Protein AF-A0A0S8DZL1-F1 (afdb_monomer)

Foldseek 3Di:
DDDDDPDPPPDPPPPPPPPLLAQDPCLVPVLVLLPDLALVVLQVNLVRHPPNLSSLLSNLSSLLNVLLVLLVVVCVVCVVPDDDLPPLNVVLVVVLVVLSVCLCVLPVDPVVSSVVSSVSSVLSSVLSVCVSVVVNVVSVVSCVVVPDPPSPPPDD

Secondary structure (DSSP, 8-state):
---------------------PPPGGGS-TTGGGG---HHHHHHHHHH-SSHHHHHHHHHHHHHHHHHHHHHHHHHHHTTT-S-SHHHHHHHHHHHHHHHHHHHHH--SHHHHHHHHHHHHHHHHHHHHHHHTT-HHHHHHHHHHT----------

Mean predicted aligned error: 11.25 Å

Radius of gyration: 23.13 Å; Cα contacts (8 Å, |Δi|>4): 120; chains: 1; bounding box: 50×66×69 Å

Nearest PDB structures (foldseek):
  4etr-assembly1_A  TM=3.366E-01  e=7.758E+00  Pseudomonas aeruginosa PAO1
  6zbd-assembly1_D  TM=2.408E-01  e=9.967E+00  Plasmodium falciparum

Solvent-accessible surface area (backbone atoms only — not comparable to full-atom values): 9349 Å² total; per-residue (Å²): 134,82,90,84,82,84,75,82,89,77,80,83,83,69,74,69,77,78,67,75,68,71,58,41,74,54,66,82,39,69,73,62,60,75,74,59,88,49,41,68,60,29,40,53,44,19,76,32,29,84,56,57,65,55,16,50,36,29,41,45,53,17,53,50,50,48,53,54,49,52,50,52,53,48,50,64,61,33,72,80,73,62,94,76,70,64,65,62,52,50,52,51,51,52,48,53,56,48,51,64,70,43,33,60,76,80,27,72,52,65,68,62,28,40,54,51,50,39,56,50,42,56,56,52,50,50,36,50,54,30,44,77,71,68,39,48,78,57,25,54,50,52,49,58,77,65,63,68,90,78,71,85,79,79,84,130

Sequence (156 aa):
MRLLTVVCLVCALGTTPTSWAQEHYACNDTALGSALRDSAQLRTIAASCTNRPISELYYNRASHLDLVDEARVLDGLIAFGAHGSSDTLLGYQMYIAMIESFAPVWFPRLEDRVLFLNAEYERRGEIARLRLRGYDPLADRLERQSGGLTMPVRID

Structure (mmCIF, N/CA/C/O backbone):
data_AF-A0A0S8DZL1-F1
#
_entry.id   AF-A0A0S8DZL1-F1
#
loop_
_atom_site.group_PDB
_atom_site.id
_atom_site.type_symbol
_atom_site.label_atom_id
_atom_site.label_alt_id
_atom_site.label_comp_id
_atom_site.label_asym_id
_atom_site.label_entity_id
_atom_site.label_seq_id
_atom_site.pdbx_PDB_ins_code
_atom_site.Cartn_x
_atom_site.Cartn_y
_atom_site.Cartn_z
_atom_site.occupancy
_atom_site.B_iso_or_equiv
_atom_site.auth_seq_id
_atom_site.auth_comp_id
_atom_site.auth_asym_id
_atom_site.auth_atom_id
_atom_site.pdbx_PDB_model_num
ATOM 1 N N . MET A 1 1 ? 24.998 -47.821 50.487 1.00 37.34 1 MET A N 1
ATOM 2 C CA . MET A 1 1 ? 24.921 -48.111 49.039 1.00 37.34 1 MET A CA 1
ATOM 3 C C . MET A 1 1 ? 23.492 -47.881 48.568 1.00 37.34 1 MET A C 1
ATOM 5 O O . MET A 1 1 ? 22.609 -48.512 49.121 1.00 37.34 1 MET A O 1
ATOM 9 N N . ARG A 1 2 ? 23.339 -47.015 47.550 1.00 37.50 2 ARG A N 1
ATOM 10 C CA . ARG A 1 2 ? 22.198 -46.830 46.619 1.00 37.50 2 ARG A CA 1
ATOM 11 C C . ARG A 1 2 ? 20.893 -46.265 47.223 1.00 37.50 2 ARG A C 1
ATOM 13 O O . ARG A 1 2 ? 20.196 -46.963 47.939 1.00 37.50 2 ARG A O 1
ATOM 20 N N . LEU A 1 3 ? 20.658 -44.946 47.143 1.00 46.22 3 LEU A N 1
ATOM 21 C CA . LEU A 1 3 ? 20.059 -44.180 46.019 1.00 46.22 3 LEU A CA 1
ATOM 22 C C . LEU A 1 3 ? 18.680 -44.700 45.605 1.00 46.22 3 LEU A C 1
ATOM 24 O O . LEU A 1 3 ? 18.619 -45.768 45.009 1.00 46.22 3 LEU A O 1
ATOM 28 N N . LEU A 1 4 ? 17.636 -43.898 45.861 1.00 43.66 4 LEU A N 1
ATOM 29 C CA . LEU A 1 4 ? 16.501 -43.625 44.960 1.00 43.66 4 LEU A CA 1
ATOM 30 C C . LEU A 1 4 ? 15.536 -42.631 45.635 1.00 43.66 4 LEU A C 1
ATOM 32 O O . LEU A 1 4 ? 14.502 -42.989 46.190 1.00 43.66 4 LEU A O 1
ATOM 36 N N . THR A 1 5 ? 15.905 -41.353 45.609 1.00 51.19 5 THR A N 1
ATOM 37 C CA . THR A 1 5 ? 14.984 -40.234 45.823 1.00 51.19 5 THR A CA 1
ATOM 38 C C . THR A 1 5 ? 14.225 -39.998 44.520 1.00 51.19 5 THR A C 1
ATOM 40 O O . THR A 1 5 ? 14.793 -39.546 43.528 1.00 51.19 5 THR A O 1
ATOM 43 N N . VAL A 1 6 ? 12.939 -40.347 44.513 1.00 54.12 6 VAL A N 1
ATOM 44 C CA . VAL A 1 6 ? 12.000 -40.027 43.433 1.00 54.12 6 VAL A CA 1
ATOM 45 C C . VAL A 1 6 ? 11.766 -38.518 43.467 1.00 54.12 6 VAL A C 1
ATOM 47 O O . VAL A 1 6 ? 11.027 -38.002 44.302 1.00 54.12 6 VAL A O 1
ATOM 50 N N . VAL A 1 7 ? 12.475 -37.801 42.598 1.00 52.19 7 VAL A N 1
ATOM 51 C CA . VAL A 1 7 ? 12.284 -36.369 42.371 1.00 52.19 7 VAL A CA 1
ATOM 52 C C . VAL A 1 7 ? 10.914 -36.183 41.727 1.00 52.19 7 VAL A C 1
ATOM 54 O O . VAL A 1 7 ? 10.654 -36.661 40.625 1.00 52.19 7 VAL A O 1
ATOM 57 N N . CYS A 1 8 ? 10.032 -35.520 42.469 1.00 41.47 8 CYS A N 1
ATOM 58 C CA . CYS A 1 8 ? 8.680 -35.160 42.078 1.00 41.47 8 CYS A CA 1
ATOM 59 C C . CYS A 1 8 ? 8.734 -34.204 40.871 1.00 41.47 8 CYS A C 1
ATOM 61 O O . CYS A 1 8 ? 8.922 -32.998 41.014 1.00 41.47 8 CYS A O 1
ATOM 63 N N . LEU A 1 9 ? 8.628 -34.768 39.667 1.00 48.00 9 LEU A N 1
ATOM 64 C CA . LEU A 1 9 ? 8.625 -34.073 38.379 1.00 48.00 9 LEU A CA 1
ATOM 65 C C . LEU A 1 9 ? 7.225 -33.503 38.076 1.00 48.00 9 LEU A C 1
ATOM 67 O O . LEU A 1 9 ? 6.607 -33.851 37.075 1.00 48.00 9 LEU A O 1
ATOM 71 N N . VAL A 1 10 ? 6.686 -32.669 38.969 1.00 49.16 10 VAL A N 1
ATOM 72 C CA . VAL A 1 10 ? 5.362 -32.042 38.811 1.00 49.16 10 VAL A CA 1
ATOM 73 C C . VAL A 1 10 ? 5.419 -30.622 39.372 1.00 49.16 10 VAL A C 1
ATOM 75 O O . VAL A 1 10 ? 5.016 -30.410 40.503 1.00 49.16 10 VAL A O 1
ATOM 78 N N . CYS A 1 11 ? 5.988 -29.665 38.627 1.00 43.75 11 CYS A N 1
ATOM 79 C CA . CYS A 1 11 ? 5.816 -28.218 38.894 1.00 43.75 11 CYS A CA 1
ATOM 80 C C . CYS A 1 11 ? 6.325 -27.275 37.779 1.00 43.75 11 CYS A C 1
ATOM 82 O O . CYS A 1 11 ? 6.344 -26.066 37.976 1.00 43.75 11 CYS A O 1
ATOM 84 N N . ALA A 1 12 ? 6.729 -27.775 36.603 1.00 47.66 12 ALA A N 1
ATOM 85 C CA . ALA A 1 12 ? 7.245 -26.927 35.516 1.00 47.66 12 ALA A CA 1
ATOM 86 C C . ALA A 1 12 ? 6.262 -26.737 34.345 1.00 47.66 12 ALA A C 1
ATOM 88 O O . ALA A 1 12 ? 6.664 -26.327 33.262 1.00 47.66 12 ALA A O 1
ATOM 89 N N . LEU A 1 13 ? 4.963 -26.974 34.556 1.00 51.97 13 LEU A N 1
ATOM 90 C CA . LEU A 1 13 ? 3.922 -26.356 33.728 1.00 51.97 13 LEU A CA 1
ATOM 91 C C . LEU A 1 13 ? 3.719 -24.935 34.253 1.00 51.97 13 LEU A C 1
ATOM 93 O O . LEU A 1 13 ? 2.702 -24.607 34.858 1.00 51.97 13 LEU A O 1
ATOM 97 N N . GLY A 1 14 ? 4.750 -24.108 34.072 1.00 42.94 14 GLY A N 1
ATOM 98 C CA . GLY A 1 14 ? 4.605 -22.669 34.161 1.00 42.94 14 GLY A CA 1
ATOM 99 C C . GLY A 1 14 ? 3.623 -22.273 33.076 1.00 42.94 14 GLY A C 1
ATOM 100 O O . GLY A 1 14 ? 3.989 -22.162 31.910 1.00 42.94 14 GLY A O 1
ATOM 101 N N . THR A 1 15 ? 2.359 -22.113 33.454 1.00 55.09 15 THR A N 1
ATOM 102 C CA . THR A 1 15 ? 1.410 -21.320 32.691 1.00 55.09 15 THR A CA 1
ATOM 103 C C . THR A 1 15 ? 2.021 -19.931 32.616 1.00 55.09 15 THR A C 1
ATOM 105 O O . THR A 1 15 ? 1.899 -19.141 33.553 1.00 55.09 15 THR A O 1
ATOM 108 N N . THR A 1 16 ? 2.762 -19.655 31.543 1.00 54.03 16 THR A N 1
ATOM 109 C CA . THR A 1 16 ? 3.097 -18.284 31.190 1.00 54.03 16 THR A CA 1
ATOM 110 C C . THR A 1 16 ? 1.764 -17.556 31.156 1.00 54.03 16 THR A C 1
ATOM 112 O O . THR A 1 16 ? 0.891 -17.987 30.394 1.00 54.03 16 THR A O 1
ATOM 115 N N . PRO A 1 17 ? 1.541 -16.529 31.993 1.00 47.06 17 PRO A N 1
ATOM 116 C CA . PRO A 1 17 ? 0.387 -15.686 31.784 1.00 47.06 17 PRO A CA 1
ATOM 117 C C . PRO A 1 17 ? 0.548 -15.173 30.360 1.00 47.06 17 PRO A C 1
ATOM 119 O O . PRO A 1 17 ? 1.542 -14.521 30.040 1.00 47.06 17 PRO A O 1
ATOM 122 N N . THR A 1 18 ? -0.371 -15.553 29.478 1.00 48.66 18 THR A N 1
ATOM 123 C CA . THR A 1 18 ? -0.570 -14.868 28.213 1.00 48.66 18 THR A CA 1
ATOM 124 C C . THR A 1 18 ? -0.899 -13.446 28.633 1.00 48.66 18 THR A C 1
ATOM 126 O O . THR A 1 18 ? -2.037 -13.139 28.985 1.00 48.66 18 THR A O 1
ATOM 129 N N . SER A 1 19 ? 0.121 -12.589 28.739 1.00 47.16 19 SER A N 1
ATOM 130 C CA . SER A 1 19 ? -0.117 -11.162 28.795 1.00 47.16 19 SER A CA 1
ATOM 131 C C . SER A 1 19 ? -0.875 -10.902 27.514 1.00 47.16 19 SER A C 1
ATOM 133 O O . SER A 1 19 ? -0.336 -11.136 26.431 1.00 47.16 19 SER A O 1
ATOM 135 N N . TRP A 1 20 ? -2.143 -10.539 27.644 1.00 51.78 20 TRP A N 1
ATOM 136 C CA . TRP A 1 20 ? -2.910 -9.973 26.556 1.00 51.78 20 TRP A CA 1
ATOM 137 C C . TRP A 1 20 ? -2.048 -8.816 26.082 1.00 51.78 20 TRP A C 1
ATOM 139 O O . TRP A 1 20 ? -1.909 -7.830 26.806 1.00 51.78 20 TRP A O 1
ATOM 149 N N . ALA A 1 21 ? -1.306 -9.031 24.993 1.00 62.69 21 ALA A N 1
ATOM 150 C CA . ALA A 1 21 ? -0.396 -8.035 24.472 1.00 62.69 21 ALA A CA 1
ATOM 151 C C . ALA A 1 21 ? -1.273 -6.815 24.239 1.00 62.69 21 ALA A C 1
ATOM 153 O O . ALA A 1 21 ? -2.255 -6.895 23.502 1.00 62.69 21 ALA A O 1
ATOM 154 N N . GLN A 1 22 ? -1.018 -5.759 25.005 1.00 76.94 22 GLN A N 1
ATOM 155 C CA . GLN A 1 22 ? -1.878 -4.595 24.990 1.00 76.94 22 GLN A CA 1
ATOM 156 C C . GLN A 1 22 ? -1.896 -4.069 23.558 1.00 76.94 22 GLN A C 1
ATOM 158 O O . GLN A 1 22 ? -0.829 -3.865 22.974 1.00 76.94 22 GLN A O 1
ATOM 163 N N . GLU A 1 23 ? -3.093 -3.922 22.985 1.00 83.31 23 GLU A N 1
ATOM 164 C CA . GLU A 1 23 ? -3.220 -3.444 21.613 1.00 83.31 23 GLU A CA 1
ATOM 165 C C . GLU A 1 23 ? -2.487 -2.114 21.474 1.00 83.31 23 GLU A C 1
ATOM 167 O O . GLU A 1 23 ? -2.581 -1.229 22.334 1.00 83.31 23 GLU A O 1
ATOM 172 N N . HIS A 1 24 ? -1.745 -1.965 20.383 1.00 86.31 24 HIS A N 1
ATOM 173 C CA . HIS A 1 24 ? -1.079 -0.710 20.106 1.00 86.31 24 HIS A CA 1
ATOM 174 C C . HIS A 1 24 ? -2.128 0.397 19.908 1.00 86.31 24 HIS A C 1
ATOM 176 O O . HIS A 1 24 ? -3.146 0.190 19.252 1.00 86.31 24 HIS A O 1
ATOM 182 N N . TYR A 1 25 ? -1.881 1.606 20.424 1.00 85.75 25 TYR A N 1
ATOM 183 C CA . TYR A 1 25 ? -2.853 2.716 20.369 1.00 85.75 25 TYR A CA 1
ATOM 184 C C . TYR A 1 25 ? -3.325 3.045 18.939 1.00 85.75 25 TYR A C 1
ATOM 186 O O . TYR A 1 25 ? -4.471 3.430 18.718 1.00 85.75 25 TYR A O 1
ATOM 194 N N . ALA A 1 26 ? -2.450 2.822 17.956 1.00 86.75 26 ALA A N 1
A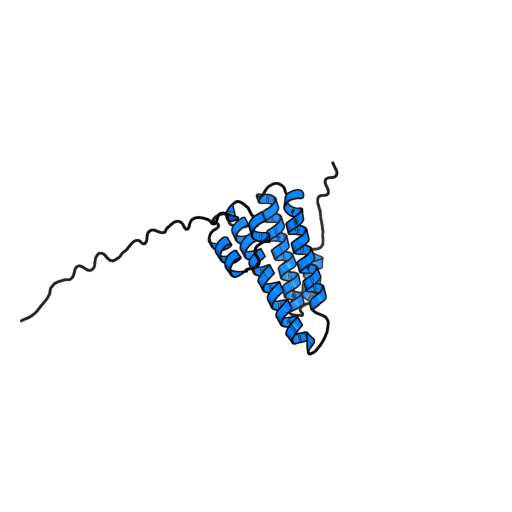TOM 195 C CA . ALA A 1 26 ? -2.728 3.009 16.535 1.00 86.75 26 ALA A CA 1
ATOM 196 C C . ALA A 1 26 ? -3.782 2.026 15.965 1.00 86.75 26 ALA A C 1
ATOM 198 O O . ALA A 1 26 ? -4.286 2.243 14.864 1.00 86.75 26 ALA A O 1
ATOM 199 N N . CYS A 1 27 ? -4.163 0.978 16.706 1.00 88.38 27 CYS A N 1
ATOM 200 C CA . CYS A 1 27 ? -5.290 0.109 16.355 1.00 88.38 27 CYS A CA 1
ATOM 201 C C . CYS A 1 27 ? -6.648 0.827 16.479 1.00 88.38 27 CYS A C 1
ATOM 203 O O . CYS A 1 27 ? -7.617 0.381 15.878 1.00 88.38 27 CYS A O 1
ATOM 205 N N . ASN A 1 28 ? -6.721 1.953 17.200 1.00 84.94 28 ASN A N 1
ATOM 206 C CA . ASN A 1 28 ? -7.945 2.754 17.347 1.00 84.94 28 ASN A CA 1
ATOM 207 C C . ASN A 1 28 ? -7.941 4.041 16.512 1.00 84.94 2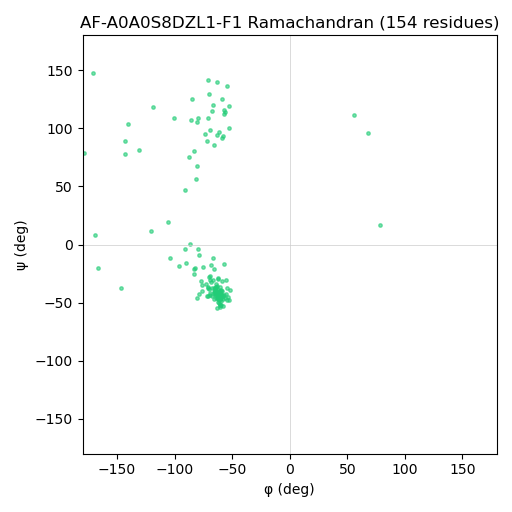8 ASN A C 1
ATOM 209 O O . ASN A 1 28 ? -8.980 4.678 16.354 1.00 84.94 28 ASN A O 1
ATOM 213 N N . ASP A 1 29 ? -6.788 4.419 15.962 1.00 79.69 29 ASP A N 1
ATOM 214 C CA . ASP A 1 29 ? -6.647 5.570 15.078 1.00 79.69 29 ASP A CA 1
ATOM 215 C C . ASP A 1 29 ? -5.676 5.236 13.941 1.00 79.69 29 ASP A C 1
ATOM 217 O O . ASP A 1 29 ? -4.452 5.186 14.091 1.00 79.69 29 ASP A O 1
ATOM 221 N N . THR A 1 30 ? -6.259 4.991 12.770 1.00 75.31 30 THR A N 1
ATOM 222 C CA . THR A 1 30 ? -5.541 4.578 11.566 1.00 75.31 30 THR A CA 1
ATOM 223 C C . THR A 1 30 ? -4.844 5.731 10.853 1.00 75.31 30 THR A C 1
ATOM 225 O O . THR A 1 30 ? -4.046 5.461 9.954 1.00 75.31 30 THR A O 1
ATOM 228 N N . ALA A 1 31 ? -5.069 6.992 11.239 1.00 73.38 31 ALA A N 1
ATOM 229 C CA . ALA A 1 31 ? -4.370 8.135 10.648 1.00 73.38 31 ALA A CA 1
ATOM 230 C C . ALA A 1 31 ? -2.886 8.175 11.049 1.00 73.38 31 ALA A C 1
ATOM 232 O O . ALA A 1 31 ? -2.043 8.627 10.281 1.00 73.38 31 ALA A O 1
ATOM 233 N N . LEU A 1 32 ? -2.540 7.633 12.217 1.00 65.00 32 LEU A N 1
ATOM 234 C CA . LEU A 1 32 ? -1.159 7.581 12.706 1.00 65.00 32 LEU A CA 1
ATOM 235 C C . LEU A 1 32 ? -0.275 6.644 11.877 1.00 65.00 32 LEU A C 1
ATOM 237 O O . LEU A 1 32 ? 0.915 6.895 11.696 1.00 65.00 32 LEU A O 1
ATOM 241 N N . GLY A 1 33 ? -0.858 5.571 11.342 1.00 61.31 33 GLY A N 1
ATOM 242 C CA . GLY A 1 33 ? -0.124 4.579 10.566 1.00 61.31 33 GLY A CA 1
ATOM 243 C C . GLY A 1 33 ? 0.379 5.062 9.209 1.00 61.31 33 GLY A C 1
ATOM 244 O O . GLY A 1 33 ? 1.390 4.553 8.739 1.00 61.31 33 GLY A O 1
ATOM 245 N N . SER A 1 34 ? -0.274 6.044 8.583 1.00 64.06 34 SER A N 1
ATOM 246 C CA . SER A 1 34 ? 0.148 6.563 7.271 1.00 64.06 34 SER A CA 1
ATOM 247 C C . SER A 1 34 ? 1.393 7.462 7.351 1.00 64.06 34 SER A C 1
ATOM 249 O O . SER A 1 34 ? 2.096 7.650 6.352 1.00 64.06 34 SER A O 1
ATOM 251 N N . ALA A 1 35 ? 1.698 7.990 8.542 1.00 71.94 35 ALA A N 1
ATOM 252 C CA . ALA A 1 35 ? 2.894 8.786 8.811 1.00 71.94 35 ALA A CA 1
ATOM 253 C C . ALA A 1 35 ? 4.141 7.926 9.081 1.00 71.94 35 ALA A C 1
ATOM 255 O O . ALA A 1 35 ? 5.264 8.412 8.939 1.00 71.94 35 ALA A O 1
ATOM 256 N N . LEU A 1 36 ? 3.963 6.652 9.445 1.00 78.75 36 LEU A N 1
ATOM 257 C CA . LEU A 1 36 ? 5.075 5.739 9.690 1.00 78.75 36 LEU A CA 1
ATOM 258 C C . LEU A 1 36 ? 5.772 5.369 8.373 1.00 78.75 36 LEU A C 1
ATOM 260 O O . LEU A 1 36 ? 5.146 5.206 7.323 1.00 78.75 36 LEU A O 1
ATOM 264 N N . ARG A 1 37 ? 7.101 5.261 8.435 1.00 81.19 37 ARG A N 1
ATOM 265 C CA . ARG A 1 37 ? 7.977 4.977 7.284 1.00 81.19 37 ARG A CA 1
ATOM 266 C C . ARG A 1 37 ? 8.799 3.699 7.460 1.00 81.19 37 ARG A C 1
ATOM 268 O O . ARG A 1 37 ? 9.704 3.454 6.674 1.00 81.19 37 ARG A O 1
ATOM 275 N N . ASP A 1 38 ? 8.466 2.892 8.464 1.00 92.44 38 ASP A N 1
ATOM 276 C CA . ASP A 1 38 ? 9.138 1.632 8.779 1.00 92.44 38 ASP A CA 1
ATOM 277 C C . ASP A 1 38 ? 8.151 0.459 8.673 1.00 92.44 38 ASP A C 1
ATOM 279 O O . ASP A 1 38 ? 7.153 0.386 9.400 1.00 92.44 38 ASP A O 1
ATOM 283 N N . SER A 1 39 ? 8.432 -0.473 7.759 1.00 94.75 39 SER A N 1
ATOM 284 C CA . SER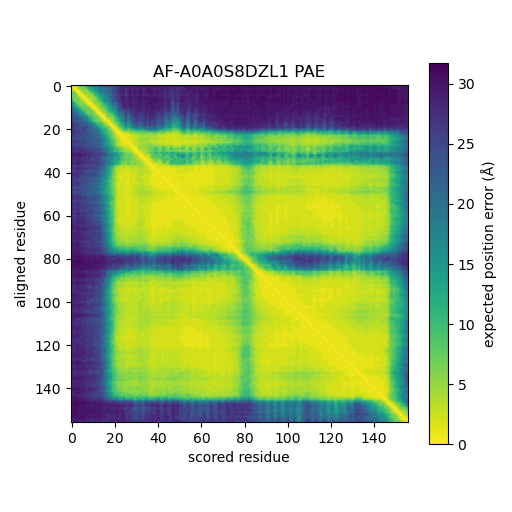 A 1 39 ? 7.591 -1.645 7.524 1.00 94.75 39 SER A CA 1
ATOM 285 C C . SER A 1 39 ? 7.626 -2.646 8.683 1.00 94.75 39 SER A C 1
ATOM 287 O O . SER A 1 39 ? 6.614 -3.297 8.952 1.00 94.75 39 SER A O 1
ATOM 289 N N . ALA A 1 40 ? 8.734 -2.750 9.425 1.00 95.12 40 ALA A N 1
ATOM 290 C CA . ALA A 1 40 ? 8.834 -3.628 10.590 1.00 95.12 40 ALA A CA 1
ATOM 291 C C . ALA A 1 40 ? 7.968 -3.112 11.748 1.00 95.12 40 ALA A C 1
ATOM 293 O O . ALA A 1 40 ? 7.235 -3.880 12.384 1.00 95.12 40 ALA A O 1
ATOM 294 N N . GLN A 1 41 ? 7.982 -1.796 11.974 1.00 93.62 41 GLN A N 1
ATOM 295 C CA . GLN 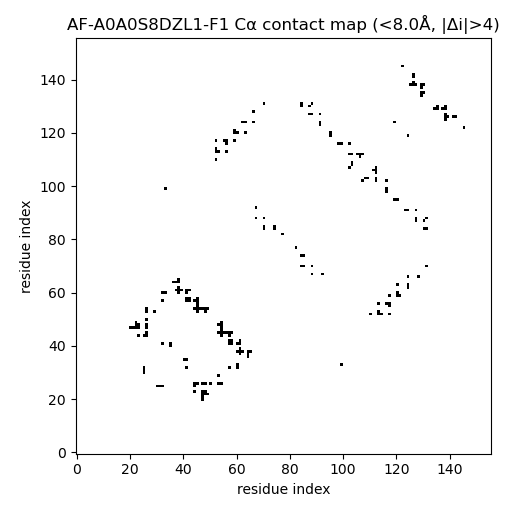A 1 41 ? 7.114 -1.159 12.959 1.00 93.62 41 GLN A CA 1
ATOM 296 C C . GLN A 1 41 ? 5.634 -1.349 12.604 1.00 93.62 41 GLN A C 1
ATOM 298 O O . GLN A 1 41 ? 4.842 -1.746 13.458 1.00 93.62 41 GLN A O 1
ATOM 303 N N . LEU A 1 42 ? 5.257 -1.144 11.339 1.00 94.62 42 LEU A N 1
ATOM 304 C CA . LEU A 1 42 ? 3.883 -1.353 10.873 1.00 94.62 42 LEU A CA 1
ATOM 305 C C . LEU A 1 42 ? 3.414 -2.803 11.066 1.00 94.62 42 LEU A C 1
ATOM 307 O O . LEU A 1 42 ? 2.294 -3.025 11.524 1.00 94.62 42 LEU A O 1
ATOM 311 N N . ARG A 1 43 ? 4.272 -3.797 10.803 1.00 95.62 43 ARG A N 1
ATOM 312 C CA . ARG A 1 43 ? 3.962 -5.213 11.082 1.00 95.62 43 ARG A CA 1
ATOM 313 C C . ARG A 1 43 ? 3.797 -5.503 12.568 1.00 95.62 43 ARG A C 1
ATOM 315 O O . ARG A 1 43 ? 2.930 -6.289 12.937 1.00 95.62 43 ARG A O 1
ATOM 322 N N . THR A 1 44 ? 4.596 -4.859 13.414 1.00 93.88 44 THR A N 1
ATOM 323 C CA . THR A 1 44 ? 4.463 -4.976 14.872 1.00 93.88 44 THR A CA 1
ATOM 324 C C . THR A 1 44 ? 3.110 -4.439 15.337 1.00 93.88 44 THR A C 1
ATOM 326 O O . THR A 1 44 ? 2.433 -5.085 16.134 1.00 93.88 44 THR A O 1
ATOM 329 N N . ILE A 1 45 ? 2.669 -3.302 14.787 1.00 92.31 45 ILE A N 1
ATOM 330 C CA . ILE A 1 45 ? 1.334 -2.754 15.056 1.00 92.31 45 ILE A CA 1
ATOM 331 C C . ILE A 1 45 ? 0.258 -3.729 14.573 1.00 92.31 45 ILE A C 1
ATOM 333 O O . ILE A 1 45 ? -0.621 -4.083 15.356 1.00 92.31 45 ILE A O 1
ATOM 337 N N . ALA A 1 46 ? 0.358 -4.218 13.332 1.00 94.56 46 ALA A N 1
ATOM 338 C CA . ALA A 1 46 ? -0.592 -5.178 12.772 1.00 94.56 46 ALA A CA 1
ATOM 339 C C . ALA A 1 46 ? -0.763 -6.411 13.673 1.00 94.56 46 ALA A C 1
ATOM 341 O O . ALA A 1 46 ? -1.890 -6.807 13.964 1.00 94.56 46 ALA A O 1
ATOM 342 N N . ALA A 1 47 ? 0.344 -6.975 14.166 1.00 95.12 47 ALA A N 1
ATOM 343 C CA . ALA A 1 47 ? 0.342 -8.142 15.048 1.00 95.12 47 ALA A CA 1
ATOM 344 C C . ALA A 1 47 ? -0.300 -7.881 16.423 1.00 95.12 47 ALA A C 1
ATOM 346 O O . ALA A 1 47 ? -0.711 -8.827 17.090 1.00 95.12 47 ALA A O 1
ATOM 347 N N . SER A 1 48 ? -0.384 -6.618 16.848 1.00 93.75 48 SER A N 1
ATOM 348 C CA . SER A 1 48 ? -1.003 -6.229 18.119 1.00 93.75 48 SER A CA 1
ATOM 349 C C . SER A 1 48 ? -2.502 -5.930 18.020 1.00 93.75 48 SER A C 1
ATOM 351 O O . SER A 1 48 ? -3.159 -5.862 19.052 1.00 93.75 48 SER A O 1
ATOM 353 N N . CYS A 1 49 ? -3.050 -5.723 16.817 1.00 92.25 49 CYS A N 1
ATOM 354 C CA . CYS A 1 49 ? -4.456 -5.355 16.649 1.00 92.25 49 CYS A CA 1
ATOM 355 C C . CYS A 1 49 ? -5.362 -6.595 16.630 1.00 92.25 49 CYS A C 1
ATOM 357 O O . CY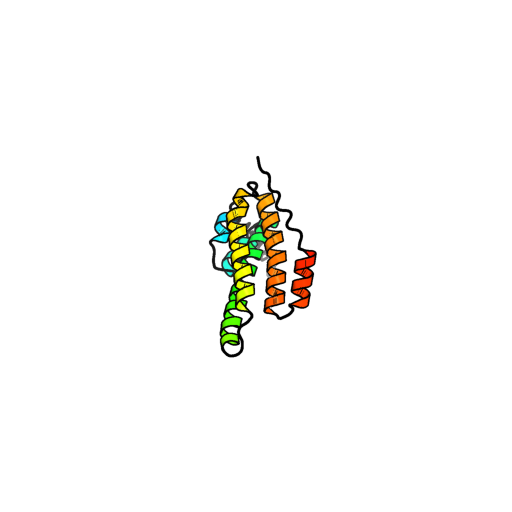S A 1 49 ? -5.206 -7.470 15.780 1.00 92.25 49 CYS A O 1
ATOM 359 N N . THR A 1 50 ? -6.374 -6.635 17.499 1.00 93.81 50 THR A N 1
ATOM 360 C CA . THR A 1 50 ? -7.404 -7.691 17.527 1.00 93.81 50 THR A CA 1
ATOM 361 C C . THR A 1 50 ? -8.430 -7.491 16.414 1.00 93.81 50 THR A C 1
ATOM 363 O O . THR A 1 50 ? -8.970 -8.457 15.873 1.00 93.81 50 THR A O 1
ATOM 366 N N . ASN A 1 51 ? -8.706 -6.237 16.033 1.00 93.69 51 ASN A N 1
ATOM 367 C CA . ASN A 1 51 ? -9.565 -5.936 14.891 1.00 93.69 51 ASN A CA 1
ATOM 368 C C . ASN A 1 51 ? -8.846 -6.304 13.583 1.00 93.69 51 ASN A C 1
ATOM 370 O O . ASN A 1 51 ? -7.899 -5.635 13.162 1.00 93.69 51 ASN A O 1
ATOM 374 N N . ARG A 1 52 ? -9.323 -7.372 12.936 1.00 95.44 52 ARG A N 1
ATOM 375 C CA . ARG A 1 52 ? -8.709 -7.947 11.736 1.00 95.44 52 ARG A CA 1
ATOM 376 C C . ARG A 1 52 ? -8.582 -6.952 10.567 1.00 95.44 52 ARG A C 1
ATOM 378 O O . ARG A 1 52 ? -7.457 -6.792 10.108 1.00 95.44 52 ARG A O 1
ATOM 385 N N . PRO A 1 53 ? -9.641 -6.250 10.116 1.00 95.56 53 PRO A N 1
ATOM 386 C CA . PRO A 1 53 ? -9.507 -5.225 9.077 1.00 95.56 53 PRO A CA 1
ATOM 387 C C . PRO A 1 53 ? -8.419 -4.180 9.364 1.00 95.56 53 PRO A C 1
ATOM 389 O O . PRO A 1 53 ? -7.691 -3.768 8.462 1.00 95.56 53 PRO A O 1
ATOM 392 N N . ILE A 1 54 ? -8.277 -3.760 10.624 1.00 95.12 54 ILE A N 1
ATOM 393 C CA . ILE A 1 54 ? -7.254 -2.783 11.017 1.00 95.12 54 ILE A CA 1
ATOM 394 C C . ILE A 1 54 ? -5.857 -3.411 10.975 1.00 95.12 54 ILE A C 1
ATOM 396 O O . ILE A 1 54 ? -4.932 -2.803 10.438 1.00 95.12 54 ILE A O 1
ATOM 400 N N . SER A 1 55 ? -5.706 -4.635 11.487 1.00 95.56 55 SER A N 1
ATOM 401 C CA . SER A 1 55 ? -4.465 -5.411 11.369 1.00 95.56 55 SER A CA 1
ATOM 402 C C . SER A 1 55 ? -4.025 -5.550 9.904 1.00 95.56 55 SER A C 1
ATOM 404 O O . SER A 1 55 ? -2.882 -5.237 9.563 1.00 95.56 55 SER A O 1
ATOM 406 N N . GLU A 1 56 ? -4.958 -5.918 9.021 1.00 97.00 56 GLU A N 1
ATOM 407 C CA . GLU A 1 56 ? -4.739 -6.036 7.576 1.00 97.00 56 GLU A CA 1
ATOM 408 C C . GLU A 1 56 ? -4.293 -4.703 6.960 1.00 97.00 56 GLU A C 1
ATOM 410 O O . GLU A 1 56 ? -3.341 -4.687 6.182 1.00 97.00 56 GLU A O 1
ATOM 415 N N . LEU A 1 57 ? -4.870 -3.571 7.379 1.00 96.19 57 LEU A N 1
ATOM 416 C CA . LEU A 1 57 ? -4.459 -2.249 6.892 1.00 96.19 57 LEU A CA 1
ATOM 417 C C . LEU A 1 57 ? -3.006 -1.927 7.232 1.00 96.19 57 LEU A C 1
ATOM 419 O O . LEU A 1 57 ? -2.251 -1.459 6.378 1.00 96.19 57 LEU A O 1
ATOM 423 N N . TYR A 1 58 ? -2.580 -2.200 8.463 1.00 96.12 58 TYR A N 1
ATOM 424 C CA . TYR A 1 58 ? -1.187 -1.999 8.858 1.00 96.12 58 TYR A CA 1
ATOM 425 C C . TYR A 1 58 ? -0.232 -2.945 8.119 1.00 96.12 58 TYR A C 1
ATOM 427 O O . TYR A 1 58 ? 0.852 -2.525 7.705 1.00 96.12 58 TYR A O 1
ATOM 435 N N . TYR A 1 59 ? -0.645 -4.190 7.877 1.00 96.56 59 TYR A N 1
ATOM 436 C CA . TYR A 1 59 ? 0.124 -5.136 7.069 1.00 96.56 59 TYR A CA 1
ATOM 437 C C . TYR A 1 59 ? 0.250 -4.687 5.602 1.00 96.56 59 TYR A C 1
ATOM 439 O O . TYR A 1 59 ? 1.326 -4.775 5.001 1.00 96.56 59 TYR A O 1
ATOM 447 N N . ASN A 1 60 ? -0.828 -4.155 5.034 1.00 96.44 60 ASN A N 1
ATOM 448 C CA . ASN A 1 60 ? -0.880 -3.626 3.676 1.00 96.44 60 ASN A CA 1
ATOM 449 C C . ASN A 1 60 ? 0.005 -2.385 3.512 1.00 96.44 60 ASN A C 1
ATOM 451 O O . ASN A 1 60 ? 0.782 -2.302 2.559 1.00 96.44 60 ASN A O 1
ATOM 455 N N . ARG A 1 61 ? -0.006 -1.475 4.491 1.00 96.12 61 ARG A N 1
ATOM 456 C CA . ARG A 1 61 ? 0.925 -0.336 4.548 1.00 96.12 61 ARG A CA 1
ATOM 457 C C . ARG A 1 61 ? 2.383 -0.784 4.623 1.00 96.12 61 ARG A C 1
ATOM 459 O O . ARG A 1 61 ? 3.218 -0.245 3.901 1.00 96.12 61 ARG A O 1
ATOM 466 N N . ALA A 1 62 ? 2.694 -1.794 5.438 1.00 96.38 62 ALA A N 1
ATOM 467 C CA . ALA A 1 62 ? 4.043 -2.360 5.498 1.00 96.38 62 ALA A CA 1
ATOM 468 C C . ALA A 1 62 ? 4.467 -2.948 4.143 1.00 96.38 62 ALA A C 1
ATOM 470 O O . ALA A 1 62 ? 5.561 -2.674 3.657 1.00 96.38 62 ALA A O 1
ATOM 471 N N . SER A 1 63 ? 3.571 -3.705 3.508 1.00 95.62 63 SER A N 1
ATOM 472 C CA . SER A 1 63 ? 3.802 -4.314 2.195 1.00 95.62 63 SER A CA 1
ATOM 473 C C . SER A 1 63 ? 3.985 -3.271 1.091 1.00 95.62 63 SER A C 1
ATOM 475 O O . SER A 1 63 ? 4.773 -3.480 0.173 1.00 95.62 63 SER A O 1
ATOM 477 N N . HIS A 1 64 ? 3.287 -2.136 1.180 1.00 94.56 64 HIS A N 1
ATOM 478 C CA . HIS A 1 64 ? 3.498 -0.995 0.296 1.00 94.56 64 HIS A CA 1
ATOM 479 C C . HIS A 1 64 ? 4.911 -0.417 0.438 1.00 94.56 64 HIS A C 1
ATOM 481 O O . HIS A 1 64 ? 5.564 -0.199 -0.580 1.00 94.56 64 HIS A O 1
ATOM 487 N N . LEU A 1 65 ? 5.393 -0.202 1.669 1.00 94.44 65 LEU A N 1
ATOM 488 C CA . LEU A 1 65 ? 6.745 0.318 1.898 1.00 94.44 65 LEU A CA 1
ATOM 489 C C . LEU A 1 65 ? 7.822 -0.623 1.352 1.00 94.44 65 LEU A C 1
ATOM 491 O O . LEU A 1 65 ? 8.742 -0.155 0.686 1.00 94.44 65 LEU A O 1
ATOM 495 N N . ASP A 1 66 ? 7.677 -1.929 1.572 1.00 94.31 66 ASP A N 1
ATOM 496 C CA . ASP A 1 66 ? 8.624 -2.916 1.045 1.00 94.31 66 ASP A CA 1
ATOM 497 C C . ASP A 1 66 ? 8.644 -2.923 -0.484 1.00 94.31 66 ASP A C 1
ATOM 499 O O . ASP A 1 66 ? 9.709 -2.981 -1.086 1.00 94.31 66 ASP A O 1
ATOM 503 N N . LEU A 1 67 ? 7.474 -2.814 -1.122 1.00 92.06 67 LEU A N 1
ATOM 504 C CA . LEU A 1 67 ? 7.377 -2.763 -2.580 1.00 92.06 67 LEU A CA 1
ATOM 505 C C . LEU A 1 67 ? 8.056 -1.513 -3.156 1.00 92.06 67 LEU A C 1
ATOM 507 O O . LEU A 1 67 ? 8.706 -1.567 -4.197 1.00 92.06 67 LEU A O 1
ATOM 511 N N . VAL A 1 68 ? 7.895 -0.378 -2.474 1.00 91.06 68 VAL A N 1
ATOM 512 C CA . VAL A 1 68 ? 8.556 0.881 -2.833 1.00 91.06 68 VAL A CA 1
ATOM 513 C C . VAL A 1 68 ? 10.071 0.774 -2.677 1.00 91.06 68 VAL A C 1
ATOM 515 O O . VAL A 1 68 ? 10.803 1.295 -3.519 1.00 91.06 68 VAL A O 1
ATOM 518 N N . ASP A 1 69 ? 10.547 0.112 -1.624 1.00 91.12 69 ASP A N 1
ATOM 519 C CA . ASP A 1 69 ? 11.977 -0.081 -1.401 1.00 91.12 69 ASP A CA 1
ATOM 520 C C . ASP A 1 69 ? 12.597 -1.063 -2.404 1.00 91.12 69 ASP A C 1
ATOM 522 O O . ASP A 1 69 ? 13.616 -0.744 -3.012 1.00 91.12 69 ASP A O 1
ATOM 526 N N . GLU A 1 70 ? 11.931 -2.192 -2.671 1.00 89.00 70 GLU A N 1
ATOM 527 C CA . GLU A 1 70 ? 12.324 -3.161 -3.704 1.00 89.00 70 GLU A CA 1
ATOM 528 C C . GLU A 1 70 ? 12.513 -2.464 -5.053 1.00 89.00 70 GLU A C 1
ATOM 530 O O . GLU A 1 70 ? 13.543 -2.610 -5.710 1.00 89.00 70 GLU A O 1
ATOM 535 N N . ALA A 1 71 ? 11.548 -1.637 -5.439 1.00 85.56 71 ALA A N 1
ATOM 536 C CA . ALA A 1 71 ? 11.609 -0.906 -6.688 1.00 85.56 71 ALA A CA 1
ATOM 537 C C . ALA A 1 71 ? 12.720 0.154 -6.717 1.00 85.56 71 ALA A C 1
ATOM 539 O O . ALA A 1 71 ? 13.384 0.304 -7.737 1.00 85.56 71 ALA A O 1
ATOM 540 N N . ARG A 1 72 ? 12.985 0.844 -5.600 1.00 85.88 72 ARG A N 1
ATOM 541 C CA . ARG A 1 72 ? 14.120 1.776 -5.490 1.00 85.88 72 ARG A CA 1
ATOM 542 C C . ARG A 1 72 ? 15.457 1.055 -5.675 1.00 85.88 72 ARG A C 1
ATOM 544 O O . ARG A 1 72 ? 16.346 1.576 -6.348 1.00 85.88 72 ARG A O 1
ATOM 551 N N . VAL A 1 73 ? 15.608 -0.132 -5.085 1.00 85.81 73 VAL A N 1
ATOM 552 C CA . VAL A 1 73 ? 16.804 -0.970 -5.252 1.00 85.81 73 VAL A CA 1
ATOM 553 C C . VAL A 1 73 ? 16.941 -1.419 -6.707 1.00 85.81 73 VAL A C 1
ATOM 555 O O . VAL A 1 73 ? 18.025 -1.300 -7.278 1.00 85.81 73 VAL A O 1
ATOM 558 N N . LEU A 1 74 ? 15.849 -1.883 -7.324 1.00 81.19 74 LEU A N 1
ATOM 559 C CA . LEU A 1 74 ? 15.832 -2.288 -8.729 1.00 81.19 74 LEU A CA 1
ATOM 560 C C . LEU A 1 74 ? 16.183 -1.131 -9.665 1.00 81.19 74 LEU A C 1
ATOM 562 O O . LEU A 1 74 ? 17.037 -1.314 -10.523 1.00 81.19 74 LEU A O 1
ATOM 566 N N . ASP A 1 75 ? 15.616 0.059 -9.469 1.00 77.50 75 ASP A N 1
ATOM 567 C CA . ASP A 1 75 ? 15.960 1.250 -10.253 1.00 77.50 75 ASP A CA 1
ATOM 568 C C . ASP A 1 75 ? 17.451 1.600 -10.109 1.00 77.50 75 ASP A C 1
ATOM 570 O O . ASP A 1 75 ? 18.106 1.922 -11.098 1.00 77.50 75 ASP A O 1
ATOM 574 N N . GLY A 1 76 ? 18.030 1.466 -8.910 1.00 74.62 76 GLY A N 1
ATOM 575 C CA . GLY A 1 76 ? 19.469 1.653 -8.691 1.00 74.62 76 GLY A CA 1
ATOM 576 C C . GLY A 1 76 ? 20.347 0.637 -9.436 1.00 74.62 76 GLY A C 1
ATOM 577 O O . GLY A 1 76 ? 21.415 0.994 -9.934 1.00 74.62 76 GLY A O 1
ATOM 578 N N . LEU A 1 77 ? 19.894 -0.615 -9.553 1.00 74.25 77 LEU A N 1
ATOM 579 C CA . LEU A 1 77 ? 20.580 -1.672 -10.310 1.00 74.25 77 LEU A CA 1
ATOM 580 C C . LEU A 1 77 ? 20.402 -1.504 -11.827 1.00 74.25 77 LEU A C 1
ATOM 582 O O . LEU A 1 77 ? 21.337 -1.720 -12.594 1.00 74.25 77 LEU A O 1
ATOM 586 N N . ILE A 1 78 ? 19.205 -1.113 -12.260 1.00 68.94 78 ILE A N 1
ATOM 587 C CA . ILE A 1 78 ? 18.794 -0.992 -13.663 1.00 68.94 78 ILE A CA 1
ATOM 588 C C . ILE A 1 78 ? 19.233 0.346 -14.276 1.00 68.94 78 ILE A C 1
ATOM 590 O O . ILE A 1 78 ? 19.408 0.421 -15.491 1.00 68.94 78 ILE A O 1
ATOM 594 N N . ALA A 1 79 ? 19.523 1.379 -13.480 1.00 58.16 79 ALA A N 1
ATOM 595 C CA . ALA A 1 79 ? 20.171 2.608 -13.949 1.00 58.16 79 ALA A CA 1
ATOM 596 C C . ALA A 1 79 ? 21.536 2.349 -14.626 1.00 58.16 79 ALA A C 1
ATOM 598 O O . ALA A 1 79 ? 22.010 3.188 -15.389 1.00 58.16 79 ALA A O 1
ATOM 599 N N . PHE A 1 80 ? 22.132 1.166 -14.428 1.00 53.31 80 PHE A N 1
ATOM 600 C CA . PHE A 1 80 ? 23.280 0.680 -15.200 1.00 53.31 80 PHE A CA 1
ATOM 601 C C . PHE A 1 80 ? 22.926 0.099 -16.592 1.00 53.31 80 PHE A C 1
ATOM 603 O O . PHE A 1 80 ? 23.844 -0.247 -17.334 1.00 53.31 80 PHE A O 1
ATOM 610 N N . GLY A 1 81 ? 21.645 -0.010 -16.981 1.00 48.41 81 GLY A N 1
ATOM 611 C CA . GLY A 1 81 ? 21.202 -0.779 -18.158 1.00 48.41 81 GLY A CA 1
ATOM 612 C C . GLY A 1 81 ? 19.987 -0.291 -18.980 1.00 48.41 81 GLY A C 1
ATOM 613 O O . GLY A 1 81 ? 20.051 -0.441 -20.196 1.00 48.41 81 GLY A O 1
ATOM 614 N N . ALA A 1 82 ? 18.897 0.269 -18.422 1.00 51.78 82 ALA A N 1
ATOM 615 C CA . ALA A 1 82 ? 17.732 0.746 -19.215 1.00 51.78 82 ALA A CA 1
ATOM 616 C C . ALA A 1 82 ? 16.702 1.556 -18.389 1.00 51.78 82 ALA A C 1
ATOM 618 O O . ALA A 1 82 ? 16.501 1.276 -17.222 1.00 51.78 82 ALA A O 1
ATOM 619 N N . HIS A 1 83 ? 16.011 2.546 -18.966 1.00 51.34 83 HIS A N 1
ATOM 620 C CA . HIS A 1 83 ? 15.020 3.397 -18.271 1.00 51.34 83 HIS A CA 1
ATOM 621 C C . HIS A 1 83 ? 13.576 2.948 -18.566 1.00 51.34 83 HIS A C 1
ATOM 623 O O . HIS A 1 83 ? 13.100 3.161 -19.679 1.00 51.34 83 HIS A O 1
ATOM 629 N N . GLY A 1 84 ? 12.864 2.356 -17.599 1.00 53.97 84 GLY A N 1
ATOM 630 C CA . GLY A 1 84 ? 11.445 2.010 -17.803 1.00 53.97 84 GLY A CA 1
ATOM 631 C C . GLY A 1 84 ? 10.615 1.636 -16.567 1.00 53.97 84 GLY A C 1
ATOM 632 O O . GLY A 1 84 ? 9.394 1.748 -16.617 1.00 53.97 84 GLY A O 1
ATOM 633 N N . SER A 1 85 ? 11.227 1.232 -15.447 1.00 59.62 85 SER A N 1
ATOM 634 C CA . SER A 1 85 ? 10.506 0.763 -14.247 1.00 59.62 85 SER A CA 1
ATOM 635 C C . SER A 1 85 ? 10.004 1.874 -13.309 1.00 59.62 85 SER A C 1
ATOM 637 O O . SER A 1 85 ? 9.008 1.667 -12.610 1.00 59.62 85 SER A O 1
ATOM 639 N N . SER A 1 86 ? 10.629 3.057 -13.309 1.00 64.94 86 SER A N 1
ATOM 640 C CA . SER A 1 86 ? 10.405 4.085 -12.277 1.00 64.94 86 SER A CA 1
ATOM 641 C C . SER A 1 86 ? 9.028 4.758 -12.328 1.00 64.94 86 SER A C 1
ATOM 643 O O . SER A 1 86 ? 8.417 5.021 -11.290 1.00 64.94 86 SER A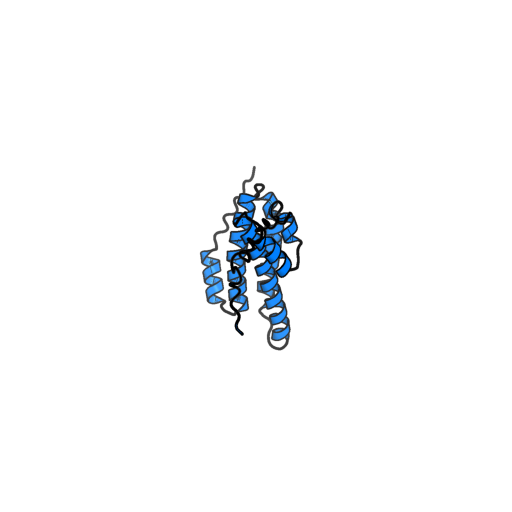 O 1
ATOM 645 N N . ASP A 1 87 ? 8.503 5.028 -13.527 1.00 71.88 87 ASP A N 1
ATOM 646 C CA . ASP A 1 87 ? 7.322 5.891 -13.700 1.00 71.88 87 ASP A CA 1
ATOM 647 C C . ASP A 1 87 ? 6.035 5.221 -13.208 1.00 71.88 87 ASP A C 1
ATOM 649 O O . ASP A 1 87 ? 5.174 5.845 -12.582 1.00 71.88 87 ASP A O 1
ATOM 653 N N . THR A 1 88 ? 5.930 3.910 -13.427 1.00 70.88 88 THR A N 1
ATOM 654 C CA . THR A 1 88 ? 4.812 3.101 -12.938 1.00 70.88 88 THR A CA 1
ATOM 655 C C . THR A 1 88 ? 4.749 3.103 -11.411 1.00 70.88 88 THR A C 1
ATOM 657 O O . THR A 1 88 ? 3.670 3.264 -10.833 1.00 70.88 88 THR A O 1
ATOM 660 N N . LEU A 1 89 ? 5.893 2.910 -10.746 1.00 81.81 89 LEU A N 1
ATOM 661 C CA . LEU A 1 89 ? 5.947 2.882 -9.288 1.00 81.81 89 LEU A CA 1
ATOM 662 C C . LEU A 1 89 ? 5.606 4.254 -8.705 1.00 81.81 89 LEU A C 1
ATOM 664 O O . LEU A 1 89 ? 4.873 4.336 -7.718 1.00 81.81 89 LEU A O 1
ATOM 668 N N . LEU A 1 90 ? 6.108 5.326 -9.318 1.00 83.88 90 LEU A N 1
ATOM 669 C CA . LEU A 1 90 ? 5.792 6.683 -8.891 1.00 83.88 90 LEU A CA 1
ATOM 670 C C . LEU A 1 90 ? 4.279 6.935 -8.941 1.00 83.88 90 LEU A C 1
ATOM 672 O O . LEU A 1 90 ? 3.707 7.435 -7.971 1.00 83.88 90 LEU A O 1
ATOM 676 N N . GLY A 1 91 ? 3.614 6.507 -10.019 1.00 85.38 91 GLY A N 1
ATOM 677 C CA . GLY A 1 91 ? 2.155 6.570 -10.133 1.00 85.38 91 GLY A CA 1
ATOM 678 C C . GLY A 1 91 ? 1.435 5.789 -9.028 1.00 85.38 91 GLY A C 1
ATOM 679 O O . GLY A 1 91 ? 0.492 6.300 -8.423 1.00 85.38 91 GLY A O 1
ATOM 680 N N . TYR A 1 92 ? 1.908 4.582 -8.705 1.00 89.25 92 TYR A N 1
ATOM 681 C CA . TYR A 1 92 ? 1.383 3.787 -7.590 1.00 89.25 92 TYR A CA 1
ATOM 682 C C . TYR A 1 92 ? 1.534 4.501 -6.236 1.00 89.25 92 TYR A C 1
ATOM 684 O O . TYR A 1 92 ? 0.567 4.587 -5.478 1.00 89.25 92 TYR A O 1
ATOM 692 N N . GLN A 1 93 ? 2.710 5.062 -5.939 1.00 91.06 93 GLN A N 1
ATOM 693 C CA . GLN A 1 93 ? 2.955 5.804 -4.697 1.00 91.06 93 GLN A CA 1
ATOM 694 C C . GLN A 1 93 ? 2.053 7.030 -4.571 1.00 91.06 93 GLN A C 1
ATOM 696 O O . GLN A 1 93 ? 1.428 7.231 -3.529 1.00 91.06 93 GLN A O 1
ATOM 701 N N . MET A 1 94 ? 1.957 7.828 -5.639 1.00 89.88 94 MET A N 1
ATOM 702 C CA . MET A 1 94 ? 1.095 9.009 -5.677 1.00 89.88 94 MET A CA 1
ATOM 703 C C . MET A 1 94 ? -0.371 8.634 -5.464 1.00 89.88 94 MET A C 1
ATOM 705 O O . MET A 1 94 ? -1.063 9.290 -4.687 1.00 89.88 94 MET A O 1
ATOM 709 N N . TYR A 1 95 ? -0.836 7.555 -6.102 1.00 91.62 95 TYR A N 1
ATOM 710 C CA . TYR A 1 95 ? -2.200 7.069 -5.928 1.00 91.62 95 TYR A CA 1
ATOM 711 C C . TYR A 1 95 ? -2.482 6.663 -4.477 1.00 91.62 95 TYR A C 1
ATOM 713 O O . TYR A 1 95 ? -3.462 7.134 -3.903 1.00 91.62 95 TYR A O 1
ATOM 721 N N . ILE A 1 96 ? -1.615 5.845 -3.867 1.00 93.62 96 ILE A N 1
ATOM 722 C CA . ILE A 1 96 ? -1.762 5.417 -2.467 1.00 93.62 96 ILE A CA 1
ATOM 723 C C . ILE A 1 96 ? -1.763 6.621 -1.515 1.00 93.62 96 ILE A C 1
ATOM 725 O O . ILE A 1 96 ? -2.641 6.729 -0.661 1.00 93.62 96 ILE A O 1
ATOM 729 N N . ALA A 1 97 ? -0.829 7.561 -1.687 1.00 92.06 97 ALA A N 1
ATOM 730 C CA . ALA A 1 97 ? -0.764 8.767 -0.862 1.00 92.06 97 ALA A CA 1
ATOM 731 C C . ALA A 1 97 ? -2.035 9.623 -0.988 1.00 92.06 97 ALA A C 1
ATOM 733 O O . ALA A 1 97 ? -2.542 10.143 0.010 1.00 92.06 97 ALA A O 1
ATOM 734 N N . MET A 1 98 ? -2.571 9.744 -2.205 1.00 93.75 98 MET A N 1
ATOM 735 C CA . MET A 1 98 ? -3.814 10.459 -2.466 1.00 93.75 98 MET A CA 1
ATOM 736 C C . MET A 1 98 ? -4.993 9.787 -1.755 1.00 93.75 98 MET A C 1
ATOM 738 O O . MET A 1 98 ? -5.683 10.450 -0.983 1.00 93.75 98 MET A O 1
ATOM 742 N N . ILE A 1 99 ? -5.222 8.487 -1.964 1.00 93.19 99 ILE A N 1
ATOM 743 C CA . ILE A 1 99 ? -6.377 7.816 -1.350 1.00 93.19 99 ILE A CA 1
ATOM 744 C C . ILE A 1 99 ? -6.292 7.807 0.180 1.00 93.19 99 ILE A C 1
ATOM 746 O O . ILE A 1 99 ? -7.311 8.015 0.822 1.00 93.19 99 ILE A O 1
ATOM 750 N N . GLU A 1 100 ? -5.104 7.657 0.773 1.00 92.81 100 GLU A N 1
ATOM 751 C CA . GLU A 1 100 ? -4.907 7.744 2.228 1.00 92.81 100 GLU A CA 1
ATOM 752 C C . GLU A 1 100 ? -5.270 9.136 2.765 1.00 92.81 100 GLU A C 1
ATOM 754 O O . GLU A 1 100 ? -5.906 9.261 3.811 1.00 92.81 100 GLU A O 1
ATOM 759 N N . SER A 1 101 ? -4.925 10.190 2.020 1.00 91.81 101 SER A N 1
ATOM 760 C CA . SER A 1 101 ? -5.201 11.578 2.412 1.00 91.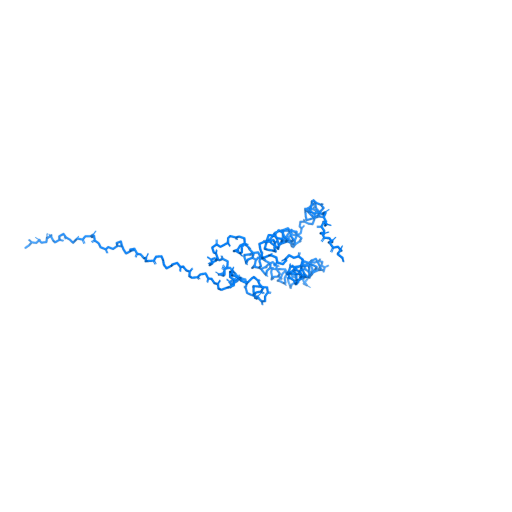81 101 SER A CA 1
ATOM 761 C C . SER A 1 101 ? -6.688 11.932 2.323 1.00 91.81 101 SER A C 1
ATOM 763 O O . SER A 1 101 ? -7.200 12.678 3.157 1.00 91.81 101 SER A O 1
ATOM 765 N N . PHE A 1 102 ? -7.394 11.402 1.321 1.00 92.50 102 PHE A N 1
ATOM 766 C CA . PHE A 1 102 ? -8.803 11.722 1.080 1.00 92.50 102 PHE A CA 1
ATOM 767 C C . PHE A 1 102 ? -9.794 10.721 1.686 1.00 92.50 102 PHE A C 1
ATOM 769 O O . PHE A 1 102 ? -10.958 11.071 1.889 1.00 92.50 102 PHE A O 1
ATOM 776 N N . ALA A 1 103 ? -9.367 9.503 2.031 1.00 92.06 103 ALA A N 1
ATOM 777 C CA . ALA A 1 103 ? -10.248 8.488 2.601 1.00 92.06 103 ALA A CA 1
ATOM 778 C C . ALA A 1 103 ? -11.010 8.953 3.856 1.00 92.06 103 ALA A C 1
ATOM 780 O O . ALA A 1 103 ? -12.182 8.604 3.961 1.00 92.06 103 ALA A O 1
ATOM 781 N N . PRO A 1 104 ? -10.447 9.753 4.787 1.00 90.69 104 PRO A N 1
ATOM 782 C CA . PRO A 1 104 ? -11.218 10.273 5.920 1.00 90.69 104 PRO A CA 1
ATOM 783 C C . PRO A 1 104 ? -12.389 11.177 5.511 1.00 90.69 104 PRO A C 1
ATOM 785 O O . PRO A 1 104 ? -13.390 11.230 6.221 1.00 90.69 104 PRO A O 1
ATOM 788 N N . VAL A 1 105 ? -12.272 11.875 4.376 1.00 91.38 105 VAL A N 1
ATOM 789 C CA . VAL A 1 105 ? -13.320 12.752 3.834 1.00 91.38 105 VAL A CA 1
ATOM 790 C C . VAL A 1 105 ? -14.380 11.930 3.102 1.00 91.38 105 VAL A C 1
ATOM 792 O O . VAL A 1 105 ? -15.570 12.129 3.324 1.00 91.38 105 VAL A O 1
ATOM 795 N N . TRP A 1 106 ? -13.964 10.985 2.254 1.00 92.06 106 TRP A N 1
ATOM 796 C CA . TRP A 1 106 ? -14.883 10.136 1.483 1.00 92.06 106 TRP A CA 1
ATOM 797 C C . TRP A 1 106 ? -15.599 9.089 2.341 1.00 92.06 106 TRP A C 1
ATOM 799 O O . TRP A 1 106 ? -16.756 8.759 2.088 1.00 92.06 106 TRP A O 1
ATOM 809 N N . PHE A 1 107 ? -14.916 8.585 3.368 1.00 91.81 107 PHE A N 1
ATOM 810 C CA . PHE A 1 107 ? -15.383 7.542 4.274 1.00 91.81 107 PHE A CA 1
ATOM 811 C C . PHE A 1 107 ? -15.161 7.980 5.735 1.00 91.81 107 PHE A C 1
ATOM 813 O O . PHE A 1 107 ? -14.191 7.569 6.387 1.00 91.81 107 PHE A O 1
ATOM 820 N N . PRO A 1 108 ? -16.064 8.812 6.292 1.00 89.50 108 PRO A N 1
ATOM 821 C CA . PRO A 1 108 ? -15.920 9.318 7.658 1.00 89.50 108 PRO A CA 1
ATOM 822 C C . PRO A 1 108 ? -15.896 8.196 8.704 1.00 89.50 108 PRO A C 1
ATOM 824 O O . PRO A 1 108 ? -15.128 8.245 9.670 1.00 89.50 108 PRO A O 1
ATOM 827 N N . ARG A 1 109 ? -16.690 7.137 8.487 1.00 91.31 109 ARG A N 1
ATOM 828 C CA . ARG A 1 109 ? -16.708 5.950 9.350 1.00 91.31 109 ARG A CA 1
ATOM 829 C C . ARG A 1 109 ? -15.414 5.155 9.181 1.0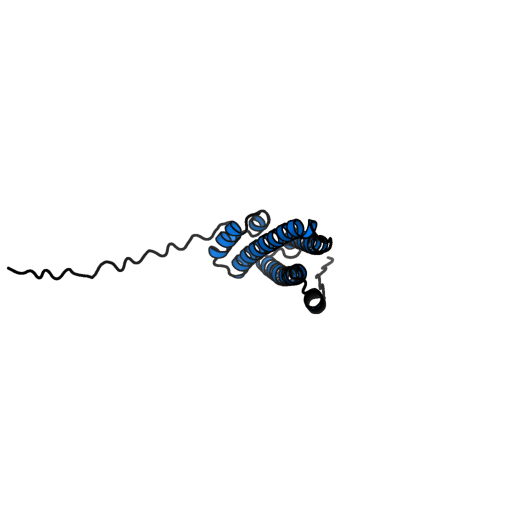0 91.31 109 ARG A C 1
ATOM 831 O O . ARG A 1 109 ? -15.022 4.827 8.064 1.00 91.31 109 ARG A O 1
ATOM 838 N N . LEU A 1 110 ? -14.767 4.828 10.303 1.00 89.81 110 LEU A N 1
ATOM 839 C CA . LEU A 1 110 ? -13.497 4.096 10.316 1.00 89.81 110 LEU A CA 1
ATOM 840 C C . LEU A 1 110 ? -13.598 2.749 9.586 1.00 89.81 110 LEU A C 1
ATOM 842 O O . LEU A 1 110 ? -12.713 2.418 8.808 1.00 89.81 110 LEU A O 1
ATOM 846 N N . GLU A 1 111 ? -14.681 2.006 9.805 1.00 91.44 111 GLU A N 1
ATOM 847 C CA . GLU A 1 111 ? -14.898 0.682 9.210 1.00 91.44 111 GLU A CA 1
ATOM 848 C C . GLU A 1 111 ? -14.918 0.736 7.676 1.00 91.44 111 GLU A C 1
ATOM 850 O O . GLU A 1 111 ? -14.140 0.036 7.030 1.00 91.44 111 GLU A O 1
ATOM 855 N N . ASP A 1 112 ? -15.734 1.621 7.093 1.00 93.00 112 ASP A N 1
ATOM 856 C CA . ASP A 1 112 ? -15.821 1.793 5.635 1.00 93.00 112 ASP A CA 1
ATOM 857 C C . ASP A 1 112 ? -14.473 2.201 5.038 1.00 93.00 112 ASP A C 1
ATOM 859 O O . ASP A 1 112 ? -14.051 1.688 4.003 1.00 93.00 112 ASP A O 1
ATOM 863 N N . ARG A 1 113 ? -13.778 3.117 5.716 1.00 92.75 113 ARG A N 1
ATOM 864 C CA . ARG A 1 113 ? -12.463 3.609 5.308 1.00 92.75 113 ARG A CA 1
ATOM 865 C C . ARG A 1 113 ? -11.420 2.504 5.296 1.00 92.75 113 ARG A C 1
ATOM 867 O O . ARG A 1 113 ? -10.662 2.410 4.339 1.00 92.75 113 ARG A O 1
ATOM 874 N N . VAL A 1 114 ? -11.372 1.679 6.339 1.00 94.06 114 VAL A N 1
ATOM 875 C CA . VAL A 1 114 ? -10.427 0.559 6.431 1.00 94.06 114 VAL A CA 1
ATOM 876 C C . VAL A 1 114 ? -10.710 -0.469 5.338 1.00 94.06 114 VAL A C 1
ATOM 878 O O . VAL A 1 114 ? -9.776 -0.910 4.674 1.00 94.06 114 VAL A O 1
ATOM 881 N N . LEU A 1 115 ? -11.983 -0.801 5.097 1.00 95.12 115 LEU A N 1
ATOM 882 C CA . LEU A 1 115 ? -12.373 -1.714 4.019 1.00 95.12 115 LEU A CA 1
ATOM 883 C C . LEU A 1 115 ? -11.964 -1.178 2.642 1.00 95.12 115 LEU A C 1
ATOM 885 O O . LEU A 1 115 ? -11.372 -1.910 1.851 1.00 95.12 115 LEU A O 1
ATOM 889 N N . PHE A 1 116 ? -12.234 0.102 2.377 1.00 94.94 116 PHE A N 1
ATOM 890 C CA . PHE A 1 116 ? -11.824 0.765 1.142 1.00 94.94 116 PHE A CA 1
ATOM 891 C C . PHE A 1 116 ? -10.301 0.742 0.966 1.00 94.94 116 PHE A C 1
ATOM 893 O O . PHE A 1 116 ? -9.809 0.295 -0.069 1.00 94.94 116 PHE A O 1
ATOM 900 N N . LEU A 1 117 ? -9.549 1.179 1.979 1.00 95.06 117 LEU A N 1
ATOM 901 C CA . LEU A 1 117 ? -8.090 1.244 1.904 1.00 95.06 117 LEU A CA 1
ATOM 902 C C . LEU A 1 117 ? -7.469 -0.144 1.717 1.00 95.06 117 LEU A C 1
ATOM 904 O O . LEU A 1 117 ? -6.581 -0.285 0.882 1.00 95.06 117 LEU A O 1
ATOM 908 N N . ASN A 1 118 ? -7.947 -1.173 2.425 1.00 96.75 118 ASN A N 1
ATOM 909 C CA . ASN A 1 118 ? -7.468 -2.545 2.234 1.00 96.75 118 ASN A CA 1
ATOM 910 C C . ASN A 1 118 ? -7.685 -3.034 0.803 1.00 96.75 118 ASN A C 1
ATOM 912 O O . ASN A 1 118 ? -6.737 -3.503 0.174 1.00 96.75 118 ASN A O 1
ATOM 916 N N . ALA A 1 119 ? -8.895 -2.858 0.267 1.00 95.12 119 ALA A N 1
ATOM 917 C CA . ALA A 1 119 ? -9.200 -3.251 -1.104 1.00 95.12 119 ALA A CA 1
ATOM 918 C C . ALA A 1 119 ? -8.298 -2.529 -2.122 1.00 95.12 119 ALA A C 1
ATOM 920 O O . ALA A 1 119 ? -7.826 -3.134 -3.087 1.00 95.12 119 ALA A O 1
ATOM 921 N N . GLU A 1 120 ? -8.019 -1.243 -1.900 1.00 94.62 120 GLU A N 1
ATOM 922 C CA . GLU A 1 120 ? -7.127 -0.473 -2.764 1.00 94.62 120 GLU A CA 1
ATOM 923 C C . GLU A 1 120 ? -5.665 -0.911 -2.666 1.00 94.62 120 GLU A C 1
ATOM 925 O O . GLU A 1 120 ? -5.011 -1.069 -3.701 1.00 94.62 120 GLU A O 1
ATOM 930 N N . TYR A 1 121 ? -5.155 -1.149 -1.456 1.00 95.69 121 TYR A N 1
ATOM 931 C CA . TYR A 1 121 ? -3.796 -1.644 -1.252 1.00 95.69 121 TYR A CA 1
ATOM 932 C C . TYR A 1 121 ? -3.576 -3.005 -1.903 1.00 95.69 121 TYR A C 1
ATOM 934 O O . TYR A 1 121 ? -2.582 -3.185 -2.606 1.00 95.69 121 TYR A O 1
ATOM 942 N N . GLU A 1 122 ? -4.495 -3.948 -1.703 1.00 94.25 122 GLU A N 1
ATOM 943 C CA . GLU A 1 122 ? -4.402 -5.284 -2.292 1.00 94.25 122 GLU A CA 1
ATOM 944 C C . GLU A 1 122 ? -4.392 -5.204 -3.818 1.00 94.25 122 GLU A C 1
ATOM 946 O O . GLU A 1 122 ? -3.470 -5.697 -4.475 1.00 94.25 122 GLU A O 1
ATOM 951 N N . ARG A 1 123 ? -5.378 -4.503 -4.387 1.00 91.81 123 ARG A N 1
ATOM 952 C CA . ARG A 1 123 ? -5.519 -4.360 -5.835 1.00 91.81 123 ARG A CA 1
ATOM 953 C C . ARG A 1 123 ? -4.309 -3.676 -6.465 1.00 91.81 123 ARG A C 1
ATOM 955 O O . ARG A 1 123 ? -3.739 -4.173 -7.436 1.00 91.81 123 ARG A O 1
ATOM 962 N N . ARG A 1 124 ? -3.947 -2.493 -5.967 1.00 92.44 124 ARG A N 1
ATOM 963 C CA . ARG A 1 124 ? -2.902 -1.661 -6.579 1.00 92.44 124 ARG A CA 1
ATOM 964 C C . ARG A 1 124 ? -1.511 -2.194 -6.277 1.00 92.44 124 ARG A C 1
ATOM 966 O O . ARG A 1 124 ? -0.654 -2.135 -7.155 1.00 92.44 124 ARG A O 1
ATOM 973 N N . GLY A 1 125 ? -1.310 -2.754 -5.087 1.00 93.06 125 GLY A N 1
ATOM 974 C CA . GLY A 1 125 ? -0.070 -3.416 -4.708 1.00 93.06 125 GLY A CA 1
ATOM 975 C C . GLY A 1 125 ? 0.228 -4.618 -5.596 1.00 93.06 125 GLY A C 1
ATOM 976 O O . GLY A 1 125 ? 1.366 -4.774 -6.031 1.00 93.06 125 GLY A O 1
ATOM 977 N N . GLU A 1 126 ? -0.779 -5.425 -5.941 1.00 93.44 126 GLU A N 1
ATOM 978 C CA . GLU A 1 126 ? -0.572 -6.562 -6.841 1.00 93.44 126 GLU A CA 1
ATOM 979 C C . GLU A 1 126 ? -0.235 -6.126 -8.272 1.00 93.44 126 GLU A C 1
ATOM 981 O O . GLU A 1 126 ? 0.726 -6.627 -8.855 1.00 93.44 126 GLU A O 1
ATOM 986 N N . ILE A 1 127 ? -0.946 -5.132 -8.818 1.00 91.31 127 ILE A N 1
ATOM 987 C CA . ILE A 1 127 ? -0.620 -4.559 -10.136 1.00 91.31 127 ILE A CA 1
ATOM 988 C C . ILE A 1 127 ? 0.819 -4.023 -10.152 1.00 91.31 127 ILE A C 1
ATOM 990 O O . ILE A 1 127 ? 1.581 -4.327 -11.071 1.00 91.31 127 ILE A O 1
ATOM 994 N N . ALA A 1 128 ? 1.213 -3.258 -9.130 1.00 90.81 128 ALA A N 1
ATOM 995 C CA . ALA A 1 128 ? 2.563 -2.715 -9.023 1.00 90.81 128 ALA A CA 1
ATOM 996 C C . ALA A 1 128 ? 3.621 -3.828 -8.933 1.00 90.81 128 ALA A C 1
ATOM 998 O O . ALA A 1 128 ? 4.635 -3.771 -9.626 1.00 90.81 128 ALA A O 1
ATOM 999 N N . ARG A 1 129 ? 3.363 -4.882 -8.151 1.00 91.50 129 ARG A N 1
ATOM 1000 C CA . ARG A 1 129 ? 4.266 -6.031 -8.003 1.00 91.50 129 ARG A CA 1
ATOM 1001 C C . ARG A 1 129 ? 4.428 -6.820 -9.303 1.00 91.50 129 ARG A C 1
ATOM 1003 O O . ARG A 1 129 ? 5.537 -7.240 -9.623 1.00 91.50 129 ARG A O 1
ATOM 1010 N N . LEU A 1 130 ? 3.354 -6.996 -10.072 1.00 91.81 130 LEU A N 1
ATOM 1011 C CA . LEU A 1 130 ? 3.416 -7.624 -11.393 1.00 91.81 130 LEU A CA 1
ATOM 1012 C C . LEU A 1 130 ? 4.279 -6.814 -12.364 1.00 91.81 130 LEU A C 1
ATOM 1014 O O . LEU A 1 130 ? 5.133 -7.397 -13.030 1.00 91.81 130 LEU A O 1
ATOM 1018 N N . ARG A 1 131 ? 4.103 -5.488 -12.400 1.00 88.50 131 ARG A N 1
ATOM 1019 C CA . ARG A 1 131 ? 4.900 -4.600 -13.262 1.00 88.50 131 ARG A CA 1
ATOM 1020 C C . ARG A 1 131 ? 6.376 -4.584 -12.871 1.00 88.50 131 ARG A C 1
ATOM 1022 O O . ARG A 1 131 ? 7.231 -4.739 -13.734 1.00 88.50 131 ARG A O 1
ATOM 1029 N N . LEU A 1 132 ? 6.694 -4.516 -11.575 1.00 86.25 132 LEU A N 1
ATOM 1030 C CA . LEU A 1 132 ? 8.087 -4.588 -11.100 1.00 86.25 132 LEU A CA 1
ATOM 1031 C C . LEU A 1 132 ? 8.794 -5.884 -11.505 1.00 86.25 132 LEU A C 1
ATOM 1033 O O . LEU A 1 132 ? 9.997 -5.893 -11.743 1.00 86.25 132 LEU A O 1
ATOM 1037 N N . ARG A 1 133 ? 8.042 -6.979 -11.615 1.00 87.50 133 ARG A N 1
ATOM 1038 C CA . ARG A 1 133 ? 8.555 -8.283 -12.044 1.00 87.50 133 ARG A CA 1
ATOM 1039 C C . ARG A 1 133 ? 8.555 -8.473 -13.568 1.00 87.50 133 ARG A C 1
ATOM 1041 O O . ARG A 1 133 ? 8.939 -9.544 -14.028 1.00 87.50 133 ARG A O 1
ATOM 1048 N N . GLY A 1 134 ? 8.118 -7.476 -14.343 1.00 86.56 134 GLY A N 1
ATOM 1049 C CA . GLY A 1 134 ? 8.053 -7.528 -15.807 1.00 86.56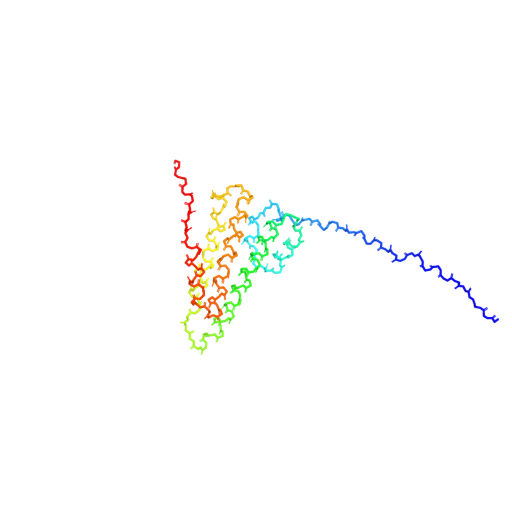 134 GLY A CA 1
ATOM 1050 C C . GLY A 1 134 ? 6.860 -8.305 -16.377 1.00 86.56 134 GLY A C 1
ATOM 1051 O O . GLY A 1 134 ? 6.871 -8.681 -17.548 1.00 86.56 134 GLY A O 1
ATOM 1052 N N . TYR A 1 135 ? 5.818 -8.569 -15.581 1.00 90.88 135 TYR A N 1
ATOM 1053 C CA . TYR A 1 135 ? 4.598 -9.263 -16.019 1.00 90.88 135 TYR A CA 1
ATOM 1054 C C . TYR A 1 135 ? 3.511 -8.292 -16.521 1.00 90.88 135 TYR A C 1
ATOM 1056 O O . TYR A 1 135 ? 2.335 -8.423 -16.163 1.00 90.88 135 TYR A O 1
ATOM 1064 N N . ASP A 1 136 ? 3.877 -7.332 -17.372 1.00 88.62 136 ASP A N 1
ATOM 1065 C CA . ASP A 1 136 ? 2.981 -6.251 -17.820 1.00 88.62 136 ASP A CA 1
ATOM 1066 C C . ASP A 1 136 ? 1.660 -6.736 -18.448 1.00 88.62 136 ASP A C 1
ATOM 1068 O O . ASP A 1 136 ? 0.603 -6.240 -18.054 1.00 88.62 136 ASP A O 1
ATOM 1072 N N . PRO A 1 137 ? 1.626 -7.771 -19.319 1.00 91.38 137 PRO A N 1
ATOM 1073 C CA . PRO A 1 137 ? 0.362 -8.244 -19.891 1.00 91.38 137 PRO A CA 1
ATOM 1074 C C . PRO A 1 137 ? -0.631 -8.779 -18.849 1.00 91.38 137 PRO A C 1
ATOM 1076 O O . PRO A 1 137 ? -1.849 -8.747 -19.066 1.00 91.38 137 PRO A O 1
ATOM 1079 N N . LEU A 1 138 ? -0.125 -9.312 -17.729 1.00 92.44 138 LEU A N 1
ATOM 1080 C CA . LEU A 1 138 ? -0.958 -9.773 -16.621 1.00 92.44 138 LEU A CA 1
ATOM 1081 C C . LEU A 1 138 ? -1.429 -8.589 -15.774 1.00 92.44 138 LEU A C 1
ATOM 1083 O O . LEU A 1 138 ? -2.614 -8.528 -15.444 1.00 92.44 138 LEU A O 1
ATOM 1087 N N . ALA A 1 139 ? -0.539 -7.632 -15.498 1.00 90.31 139 ALA A N 1
ATOM 1088 C CA . ALA A 1 139 ? -0.882 -6.392 -14.809 1.00 90.31 139 ALA A CA 1
ATOM 1089 C C . ALA A 1 139 ? -1.999 -5.631 -15.544 1.00 90.31 139 ALA A C 1
ATOM 1091 O O . ALA A 1 139 ? -2.996 -5.257 -14.932 1.00 90.31 139 ALA A O 1
ATOM 1092 N N . ASP A 1 140 ? -1.901 -5.501 -16.867 1.00 90.06 140 ASP A N 1
ATOM 1093 C CA . ASP A 1 140 ? -2.904 -4.829 -17.699 1.00 90.06 140 ASP A CA 1
ATOM 1094 C C . ASP A 1 140 ? -4.257 -5.543 -17.693 1.00 90.06 140 ASP A C 1
ATOM 1096 O O . ASP A 1 140 ? -5.321 -4.919 -17.739 1.00 90.06 140 ASP A O 1
ATOM 1100 N N . ARG A 1 141 ? -4.243 -6.880 -17.661 1.00 92.25 141 ARG A N 1
ATOM 1101 C CA . ARG A 1 141 ? -5.471 -7.671 -17.547 1.00 92.25 141 ARG A CA 1
ATOM 1102 C C . ARG A 1 141 ? -6.140 -7.429 -16.201 1.00 92.25 141 ARG A C 1
ATOM 1104 O O . ARG A 1 141 ? -7.348 -7.205 -16.177 1.00 92.25 141 ARG A O 1
ATOM 1111 N N . LEU A 1 142 ? -5.361 -7.462 -15.122 1.00 90.62 142 LEU A N 1
ATOM 1112 C CA . LEU A 1 142 ? -5.858 -7.231 -13.772 1.00 90.62 142 LEU A CA 1
ATOM 1113 C C . LEU A 1 142 ? -6.397 -5.805 -13.623 1.00 90.62 142 LEU A C 1
ATOM 1115 O O . LEU A 1 142 ? -7.478 -5.613 -13.072 1.00 90.62 142 LEU A O 1
ATOM 1119 N N . GLU A 1 143 ? -5.706 -4.813 -14.184 1.00 88.44 143 GLU A N 1
ATOM 1120 C CA . GLU A 1 143 ? -6.157 -3.422 -14.184 1.00 88.44 143 GLU A CA 1
ATOM 1121 C C . GLU A 1 143 ? -7.485 -3.251 -14.933 1.00 88.44 143 GLU A C 1
ATOM 1123 O O . GLU A 1 143 ? -8.399 -2.626 -14.401 1.00 88.44 143 GLU A O 1
ATOM 1128 N N . ARG A 1 144 ? -7.652 -3.875 -16.109 1.00 88.75 144 ARG A N 1
ATOM 1129 C CA . ARG A 1 144 ? -8.931 -3.854 -16.846 1.00 88.75 144 ARG A CA 1
ATOM 1130 C C . ARG A 1 144 ? -10.063 -4.548 -16.095 1.00 88.75 144 ARG A C 1
ATOM 1132 O O . ARG A 1 144 ? -11.177 -4.041 -16.082 1.00 88.75 144 ARG A O 1
ATOM 1139 N N . GLN A 1 145 ? -9.792 -5.690 -15.467 1.00 86.75 145 GLN A N 1
ATOM 1140 C CA . GLN A 1 145 ? -10.787 -6.418 -14.667 1.00 86.75 145 GLN A CA 1
ATOM 1141 C C . GLN A 1 145 ? -11.204 -5.641 -13.420 1.00 86.75 145 GLN A C 1
ATOM 1143 O O . GLN A 1 145 ? -12.345 -5.734 -12.980 1.00 86.75 145 GLN A O 1
ATOM 1148 N N . SER A 1 146 ? -10.284 -4.848 -12.882 1.00 76.75 146 SER A N 1
ATOM 1149 C CA . SER A 1 146 ? -10.532 -4.004 -11.719 1.00 76.75 146 SER A CA 1
ATOM 1150 C C . SER A 1 146 ? -11.026 -2.597 -12.084 1.00 76.75 146 SER A C 1
ATOM 1152 O O . SER A 1 146 ? -11.303 -1.784 -11.198 1.00 76.75 146 SER A O 1
ATOM 1154 N N . GLY A 1 147 ? -11.087 -2.298 -13.385 1.00 60.78 147 GLY A N 1
ATOM 1155 C CA . GLY A 1 147 ? -11.326 -0.993 -13.985 1.00 60.78 147 GLY A CA 1
ATOM 1156 C C . GLY A 1 147 ? -12.805 -0.683 -14.157 1.00 60.78 147 GLY A C 1
ATOM 1157 O O . GLY A 1 147 ? -13.325 -0.671 -15.267 1.00 60.78 147 GLY A O 1
ATOM 1158 N N . GLY A 1 148 ? -13.450 -0.363 -13.041 1.00 49.44 148 GLY A N 1
ATOM 1159 C CA . GLY A 1 148 ? -14.659 0.447 -12.978 1.00 49.44 148 GLY A CA 1
ATOM 1160 C C . GLY A 1 148 ? -14.569 1.319 -11.733 1.00 49.44 148 GLY A C 1
ATOM 1161 O O . GLY A 1 148 ? -14.970 0.897 -10.654 1.00 49.44 148 GLY A O 1
ATOM 1162 N N . LEU A 1 149 ? -13.982 2.512 -11.855 1.00 49.62 149 LEU A N 1
ATOM 1163 C CA . LEU A 1 149 ? -14.006 3.535 -10.806 1.00 49.62 149 LEU A CA 1
ATOM 1164 C C . LEU A 1 149 ? -15.454 4.013 -10.617 1.00 49.62 149 LEU A C 1
ATOM 1166 O O . LEU A 1 149 ? -15.867 5.008 -11.203 1.00 49.62 149 LEU A O 1
ATOM 1170 N N . THR A 1 150 ? -16.241 3.328 -9.793 1.00 43.66 150 THR A N 1
ATOM 1171 C CA . THR A 1 150 ? -17.428 3.934 -9.186 1.00 43.66 150 THR A CA 1
ATOM 1172 C C . THR A 1 150 ? -16.965 4.710 -7.962 1.00 43.66 150 THR A C 1
ATOM 1174 O O . THR A 1 150 ? -17.035 4.213 -6.841 1.00 43.66 150 THR A O 1
ATOM 1177 N N . MET A 1 151 ? -16.441 5.920 -8.166 1.00 46.47 151 MET A N 1
ATOM 1178 C CA . MET A 1 151 ? -16.445 6.900 -7.081 1.00 46.47 151 MET A CA 1
ATOM 1179 C C . MET A 1 151 ? -17.912 7.265 -6.820 1.00 46.47 151 MET A C 1
ATOM 1181 O O . MET A 1 151 ? -18.571 7.746 -7.746 1.00 46.47 151 MET A O 1
ATOM 1185 N N . PRO A 1 152 ? -18.463 7.053 -5.612 1.00 40.75 152 PRO A N 1
ATOM 1186 C CA . PRO A 1 152 ? -19.748 7.630 -5.266 1.00 40.75 152 PRO A CA 1
ATOM 1187 C C . PRO A 1 152 ? -19.540 9.134 -5.084 1.00 40.75 152 PRO A C 1
ATOM 1189 O O . PRO A 1 152 ? -19.240 9.612 -3.994 1.00 40.75 152 PRO A O 1
ATOM 1192 N N . VAL A 1 153 ? -19.669 9.897 -6.166 1.00 43.12 153 VAL A N 1
ATOM 1193 C CA . VAL A 1 153 ? -19.819 11.346 -6.061 1.00 43.12 153 VAL A CA 1
ATOM 1194 C C . VAL A 1 153 ? -21.240 11.590 -5.551 1.00 43.12 153 VAL A C 1
ATOM 1196 O O . VAL A 1 153 ? -22.190 11.596 -6.331 1.00 43.12 153 VAL A O 1
ATOM 1199 N N . ARG A 1 154 ? -21.412 11.748 -4.235 1.00 43.88 154 ARG A N 1
ATOM 1200 C CA . ARG A 1 154 ? -22.574 12.483 -3.725 1.00 43.88 154 ARG A CA 1
ATOM 1201 C C . ARG A 1 154 ? -22.244 13.964 -3.841 1.00 43.88 154 ARG A C 1
ATOM 1203 O O . ARG A 1 154 ? -21.395 14.467 -3.113 1.00 43.88 154 ARG A O 1
ATOM 1210 N N . ILE A 1 155 ? -22.856 14.606 -4.830 1.00 39.19 155 ILE A N 1
ATOM 1211 C CA . ILE A 1 155 ? -22.995 16.058 -4.862 1.00 39.19 155 ILE A CA 1
ATOM 1212 C C . ILE A 1 155 ? -24.256 16.337 -4.051 1.00 39.19 155 ILE A C 1
ATOM 1214 O O . ILE A 1 155 ? -25.346 15.991 -4.509 1.00 39.19 155 ILE A O 1
ATOM 1218 N N . ASP A 1 156 ? -24.077 16.868 -2.847 1.00 52.72 156 ASP A N 1
ATOM 1219 C CA . ASP A 1 156 ? -25.157 17.494 -2.083 1.00 52.72 156 ASP A CA 1
ATOM 1220 C C . ASP A 1 156 ? -25.256 18.976 -2.478 1.00 52.72 156 ASP A C 1
ATOM 1222 O O . ASP A 1 156 ? -24.186 19.616 -2.642 1.00 52.72 156 ASP A O 1
#

pLDDT: mean 79.07, std 18.67, range [37.34, 97.0]